Protein AF-A0A6P2DBD6-F1 (afdb_monomer_lite)

Secondary structure (DSSP, 8-state):
---TTT-PPPP-----SS-EEEEEE-TTSSEEEEEETTTTEEEEEETTT--EEEEEE-SSS------B-TTSS-B-

Sequence (76 aa):
MTDVKTGAQPVLVKEHTNTVMAANRSVDGARAVTAGGGNNEIIVWDTKDGAVVRKFQSASKSLWAVGWGKDGKSLA

Radius of gyration: 12.49 Å; chains: 1; bounding box: 26×27×30 Å

Structure (mmCIF, N/CA/C/O backbone):
data_AF-A0A6P2DBD6-F1
#
_entry.id   AF-A0A6P2DBD6-F1
#
loop_
_atom_site.group_PDB
_atom_site.id
_atom_site.type_symbol
_atom_site.label_atom_id
_atom_site.label_alt_id
_atom_site.label_comp_id
_atom_site.label_asym_id
_atom_site.label_entity_id
_atom_site.label_seq_id
_atom_site.pdbx_PDB_ins_code
_atom_site.Cartn_x
_atom_site.Cartn_y
_atom_site.Cartn_z
_atom_site.occupancy
_atom_site.B_iso_or_equiv
_atom_site.auth_seq_id
_atom_site.auth_comp_id
_atom_site.auth_asym_id
_atom_site.auth_atom_id
_atom_site.pdbx_PDB_model_num
ATOM 1 N N . MET A 1 1 ? -0.173 11.031 6.605 1.00 48.25 1 MET A N 1
ATOM 2 C CA . MET A 1 1 ? -1.646 11.126 6.695 1.00 48.25 1 MET A CA 1
ATOM 3 C C . MET A 1 1 ? -1.987 11.585 8.096 1.00 48.25 1 MET A C 1
ATOM 5 O O . MET A 1 1 ? -1.866 10.791 9.010 1.00 48.25 1 MET A O 1
ATOM 9 N N . THR A 1 2 ? -2.294 12.862 8.293 1.00 42.81 2 THR A N 1
ATOM 10 C CA . THR A 1 2 ? -2.720 13.368 9.605 1.00 42.81 2 THR A CA 1
ATOM 11 C C . THR A 1 2 ? -4.144 12.898 9.878 1.00 42.81 2 THR A C 1
ATOM 13 O O . THR A 1 2 ? -4.970 12.899 8.963 1.00 42.81 2 THR A O 1
ATOM 16 N N . ASP A 1 3 ? -4.441 12.497 11.112 1.00 47.12 3 ASP A N 1
ATOM 17 C CA . ASP A 1 3 ? -5.822 12.286 11.532 1.00 47.12 3 ASP A CA 1
ATOM 18 C C . ASP A 1 3 ? -6.537 13.648 11.533 1.00 47.12 3 ASP A C 1
ATOM 20 O O . ASP A 1 3 ? -6.251 14.522 12.354 1.00 47.12 3 ASP A O 1
ATOM 24 N N . VAL A 1 4 ? -7.430 13.855 10.560 1.00 57.53 4 VAL A N 1
ATOM 25 C CA . VAL A 1 4 ? -8.113 15.143 10.328 1.00 57.53 4 VAL A CA 1
ATOM 26 C C . VAL A 1 4 ? -9.058 15.510 11.488 1.00 57.53 4 VAL A C 1
ATOM 28 O O . VAL A 1 4 ? -9.511 16.646 11.564 1.00 57.53 4 VAL A O 1
ATOM 31 N N . LYS A 1 5 ? -9.348 14.588 12.419 1.00 53.72 5 LYS A N 1
ATOM 32 C CA . LYS A 1 5 ? -10.251 14.840 13.552 1.00 53.72 5 LYS A CA 1
ATOM 33 C C . LYS A 1 5 ? -9.531 15.226 14.841 1.00 53.72 5 LYS A C 1
ATOM 35 O O . LYS A 1 5 ? -10.118 15.935 15.649 1.00 53.72 5 LYS A O 1
ATOM 40 N N . THR A 1 6 ? -8.301 14.766 15.052 1.00 60.31 6 THR A N 1
ATOM 41 C CA . THR A 1 6 ? -7.610 14.911 16.348 1.00 60.31 6 THR A CA 1
ATOM 42 C C . THR A 1 6 ? -6.274 15.644 16.268 1.00 60.31 6 THR A C 1
ATOM 44 O O . THR A 1 6 ? -5.748 16.046 17.302 1.00 60.31 6 THR A O 1
ATOM 47 N N . GLY A 1 7 ? -5.706 15.833 15.071 1.00 49.56 7 GLY A N 1
ATOM 48 C CA . GLY A 1 7 ? -4.380 16.441 14.921 1.00 49.56 7 GLY A CA 1
ATOM 49 C C . GLY A 1 7 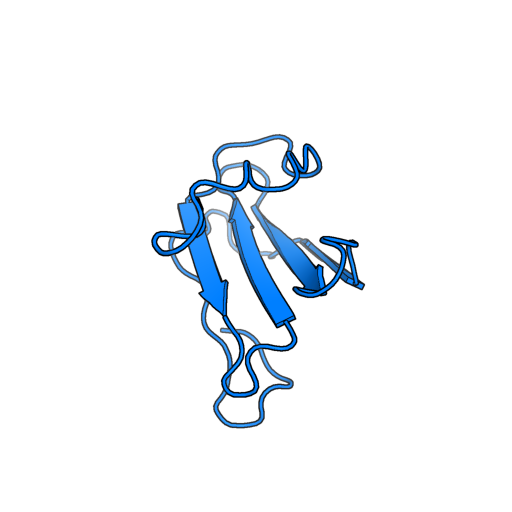? -3.241 15.571 15.467 1.00 49.56 7 GLY A C 1
ATOM 50 O O . GLY A 1 7 ? -2.107 16.042 15.564 1.00 49.56 7 GLY A O 1
ATOM 51 N N . ALA A 1 8 ? -3.517 14.307 15.810 1.00 57.28 8 ALA A N 1
ATOM 52 C CA . ALA A 1 8 ? -2.494 13.359 16.220 1.00 57.28 8 ALA A CA 1
ATOM 53 C C . ALA A 1 8 ? -1.475 13.179 15.085 1.00 57.28 8 ALA A C 1
ATOM 55 O O . ALA A 1 8 ? -1.838 12.948 13.923 1.00 57.28 8 ALA A O 1
ATOM 56 N N . GLN A 1 9 ? -0.191 13.320 15.420 1.00 57.62 9 GLN A N 1
ATOM 57 C CA . GLN A 1 9 ? 0.875 13.138 14.446 1.00 57.62 9 GLN A CA 1
ATOM 58 C C . GLN A 1 9 ? 0.926 11.663 14.031 1.00 57.62 9 GLN A C 1
ATOM 60 O O . GLN A 1 9 ? 1.012 10.792 14.900 1.00 57.62 9 GLN A O 1
ATOM 65 N N . PRO A 1 10 ? 0.862 11.357 12.726 1.00 63.31 10 PRO A N 1
ATOM 66 C CA . PRO A 1 10 ? 0.969 9.985 12.267 1.00 63.31 10 PRO A CA 1
ATOM 67 C C . PRO A 1 10 ? 2.341 9.412 12.603 1.00 63.31 10 PRO A C 1
ATOM 69 O O . PRO A 1 10 ? 3.352 10.115 12.540 1.00 63.31 10 PRO A O 1
ATOM 72 N N . VAL A 1 11 ? 2.368 8.114 12.901 1.00 61.41 11 VAL A N 1
ATOM 73 C CA . VAL A 1 11 ? 3.608 7.355 13.069 1.00 61.41 11 VAL A CA 1
ATOM 74 C C . VAL A 1 11 ? 4.465 7.541 11.816 1.00 61.41 11 VAL A C 1
ATOM 76 O O . VAL A 1 11 ? 4.024 7.284 10.693 1.00 61.41 11 VAL A O 1
ATOM 79 N N . LEU A 1 12 ? 5.686 8.042 12.007 1.00 62.22 12 LEU A N 1
ATOM 80 C CA . LEU A 1 12 ? 6.628 8.268 10.921 1.00 62.22 12 LEU A CA 1
ATOM 81 C C . LEU A 1 12 ? 7.318 6.944 10.590 1.00 62.22 12 LEU A C 1
ATOM 83 O O . LEU A 1 12 ? 8.242 6.535 11.291 1.00 62.22 12 LEU A O 1
ATOM 87 N N . VAL A 1 13 ? 6.874 6.275 9.527 1.00 64.19 13 VAL A N 1
ATOM 88 C CA . VAL A 1 13 ? 7.440 4.981 9.135 1.00 64.19 13 VAL A CA 1
ATOM 89 C C . VAL A 1 13 ? 8.407 5.152 7.964 1.00 64.19 13 VAL A C 1
ATOM 91 O O . VAL A 1 13 ? 8.017 5.597 6.887 1.00 64.19 13 VAL A O 1
ATOM 94 N N . LYS A 1 14 ? 9.690 4.836 8.190 1.00 68.50 14 LYS A N 1
ATOM 95 C CA . LYS A 1 14 ? 10.813 5.092 7.262 1.00 68.50 14 LYS A CA 1
ATOM 96 C C . LYS A 1 14 ? 11.258 3.851 6.474 1.00 68.50 14 LYS A C 1
ATOM 98 O O . LYS A 1 14 ? 12.444 3.672 6.230 1.00 68.50 14 LYS A O 1
ATOM 103 N N . GLU A 1 15 ? 10.334 2.971 6.106 1.00 78.69 15 GLU A N 1
ATOM 104 C CA . GLU A 1 15 ? 10.717 1.718 5.430 1.00 78.69 15 GLU A CA 1
ATOM 105 C C . GLU A 1 15 ? 10.864 1.859 3.916 1.00 78.69 15 GLU A C 1
ATOM 107 O O . GLU A 1 15 ? 11.589 1.076 3.314 1.00 78.69 15 GLU A O 1
ATOM 112 N N . HIS A 1 16 ? 10.195 2.838 3.296 1.00 79.75 16 HIS A N 1
ATOM 113 C CA . HIS A 1 16 ? 10.430 3.147 1.885 1.00 79.75 16 HIS A CA 1
ATOM 114 C C . HIS A 1 16 ? 11.771 3.851 1.740 1.00 79.75 16 HIS A C 1
ATOM 116 O O . HIS A 1 16 ? 12.012 4.887 2.360 1.00 79.75 16 HIS A O 1
ATOM 122 N N . THR A 1 17 ? 12.629 3.295 0.891 1.00 79.25 17 THR A N 1
ATOM 123 C CA . THR A 1 17 ? 13.952 3.862 0.587 1.00 79.25 17 THR A CA 1
ATOM 124 C C . THR A 1 17 ? 13.913 4.844 -0.587 1.00 79.25 17 THR A C 1
ATOM 126 O O . THR A 1 17 ? 14.938 5.379 -1.005 1.00 79.25 17 THR A O 1
ATOM 129 N N . ASN A 1 18 ? 12.718 5.088 -1.125 1.00 79.12 18 ASN A N 1
ATOM 130 C CA . ASN A 1 18 ? 12.453 5.835 -2.344 1.00 79.12 18 ASN A CA 1
ATOM 131 C C . ASN A 1 18 ? 11.186 6.701 -2.228 1.00 79.12 18 ASN A C 1
ATOM 133 O O . ASN A 1 18 ? 10.526 6.779 -1.189 1.00 79.12 18 ASN A O 1
ATOM 137 N N . THR A 1 19 ? 10.833 7.372 -3.326 1.00 85.88 19 THR A N 1
ATOM 138 C CA . THR A 1 19 ? 9.592 8.142 -3.411 1.00 85.88 19 THR A CA 1
ATOM 139 C C . THR A 1 19 ? 8.383 7.213 -3.462 1.00 85.88 19 THR A C 1
ATOM 141 O O . THR A 1 19 ? 8.219 6.441 -4.409 1.00 85.88 19 THR A O 1
ATOM 144 N N . VAL A 1 20 ? 7.489 7.356 -2.485 1.00 87.94 20 VAL A N 1
ATOM 145 C CA . VAL A 1 20 ? 6.167 6.722 -2.501 1.00 87.94 20 VAL A CA 1
ATOM 146 C C . VAL A 1 20 ? 5.305 7.396 -3.570 1.00 87.94 20 VAL A C 1
ATOM 148 O O . VAL A 1 20 ? 5.047 8.595 -3.496 1.00 87.94 20 VAL A O 1
ATOM 151 N N . MET A 1 21 ? 4.870 6.626 -4.565 1.00 89.88 21 MET A N 1
ATOM 152 C CA . MET A 1 21 ? 4.047 7.094 -5.687 1.00 89.88 21 MET A CA 1
ATOM 153 C C . MET A 1 21 ? 2.554 6.878 -5.441 1.00 89.88 21 MET A C 1
ATOM 155 O O . MET A 1 21 ? 1.732 7.652 -5.921 1.00 89.88 21 MET A O 1
ATOM 159 N N . ALA A 1 22 ? 2.196 5.841 -4.682 1.00 88.62 22 ALA A N 1
ATOM 160 C CA . ALA A 1 22 ? 0.805 5.495 -4.431 1.00 88.62 22 ALA A CA 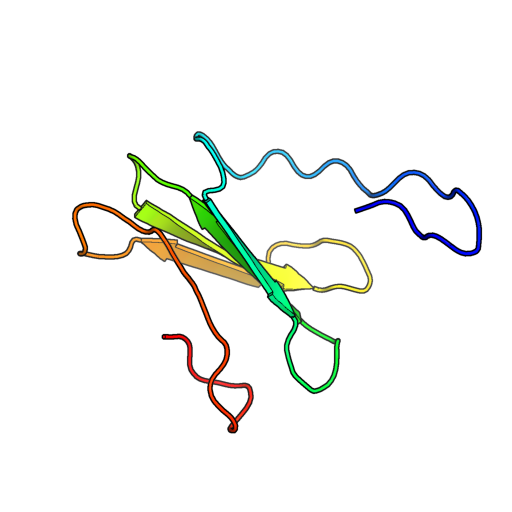1
ATOM 161 C C . ALA A 1 22 ? 0.590 4.958 -3.016 1.00 88.62 22 ALA A C 1
ATOM 163 O O . ALA A 1 22 ? 1.466 4.323 -2.425 1.00 88.62 22 ALA A O 1
ATOM 164 N N . ALA A 1 23 ? -0.608 5.200 -2.489 1.00 91.38 23 ALA A N 1
ATOM 165 C CA . ALA A 1 23 ? -1.063 4.693 -1.204 1.00 91.38 23 ALA A CA 1
ATOM 166 C C . ALA A 1 23 ? -2.558 4.368 -1.274 1.00 91.38 23 ALA A C 1
ATOM 168 O O . ALA A 1 23 ? -3.334 5.138 -1.839 1.00 91.38 23 ALA A O 1
ATOM 169 N N . ASN A 1 24 ? -2.965 3.246 -0.687 1.00 93.19 24 ASN A N 1
ATOM 170 C CA . ASN A 1 24 ? -4.363 2.832 -0.644 1.00 93.19 24 ASN A CA 1
ATOM 171 C C . ASN A 1 24 ? -4.678 2.058 0.643 1.00 93.19 24 ASN A C 1
ATOM 173 O O . ASN A 1 24 ? -3.775 1.547 1.305 1.00 93.19 24 ASN A O 1
ATOM 177 N N . ARG A 1 25 ? -5.955 1.949 1.010 1.00 91.19 25 ARG A N 1
ATOM 178 C CA . ARG A 1 25 ? -6.396 1.237 2.219 1.00 91.19 25 ARG A CA 1
ATOM 179 C C . ARG A 1 25 ? -7.314 0.078 1.847 1.00 91.19 25 ARG A C 1
ATOM 181 O O . ARG A 1 25 ? -8.081 0.189 0.894 1.00 91.19 25 ARG A O 1
ATOM 188 N N . SER A 1 26 ? -7.221 -1.030 2.575 1.00 90.12 26 SER A N 1
ATOM 189 C CA . SER A 1 26 ? -8.138 -2.155 2.408 1.00 90.12 26 SER A CA 1
ATOM 190 C C . SER A 1 26 ? -9.566 -1.730 2.753 1.00 90.12 26 SER A C 1
ATOM 192 O O . SER A 1 26 ? -9.787 -0.766 3.495 1.00 90.12 26 SER A O 1
ATOM 194 N N . VAL A 1 27 ? -10.545 -2.463 2.219 1.00 87.25 27 VAL A N 1
ATOM 195 C CA . VAL A 1 27 ? -11.977 -2.173 2.417 1.00 87.25 27 VAL A CA 1
ATOM 196 C C . VAL A 1 27 ? -12.362 -2.221 3.898 1.00 87.25 27 VAL A C 1
ATOM 198 O O . VAL A 1 27 ? -13.100 -1.360 4.367 1.00 87.25 27 VAL A O 1
ATOM 201 N N . ASP A 1 28 ? -11.817 -3.181 4.648 1.00 88.06 28 ASP A N 1
ATOM 202 C CA . ASP A 1 28 ? -12.016 -3.308 6.098 1.00 88.06 28 ASP A CA 1
ATOM 203 C C . ASP A 1 28 ? -11.241 -2.260 6.922 1.00 88.06 28 ASP A C 1
ATOM 205 O O . ASP A 1 28 ? -11.424 -2.156 8.133 1.00 88.06 28 ASP A O 1
ATOM 209 N N . GLY A 1 29 ? -10.367 -1.479 6.281 1.00 88.31 29 GLY A N 1
ATOM 210 C CA . GLY A 1 29 ? -9.529 -0.473 6.919 1.00 88.31 29 GLY A CA 1
ATOM 211 C C . GLY A 1 29 ? -8.387 -1.021 7.778 1.00 88.31 29 GLY A C 1
ATOM 212 O O . GLY A 1 29 ? -7.625 -0.213 8.307 1.00 88.31 29 GLY A O 1
ATOM 213 N N . ALA A 1 30 ? -8.233 -2.342 7.910 1.00 90.94 30 ALA A N 1
ATOM 214 C CA . ALA A 1 30 ? -7.227 -2.969 8.771 1.00 90.94 30 ALA A CA 1
ATOM 215 C C . ALA A 1 30 ? -5.814 -2.940 8.169 1.00 90.94 30 ALA A C 1
ATOM 217 O O . ALA A 1 30 ? -4.819 -3.075 8.883 1.00 90.94 30 ALA A O 1
ATOM 218 N N . ARG A 1 31 ? -5.717 -2.774 6.846 1.00 92.56 31 ARG A N 1
ATOM 219 C CA . ARG A 1 31 ? -4.453 -2.732 6.118 1.00 92.56 31 ARG A CA 1
ATOM 220 C C . ARG A 1 31 ? -4.340 -1.469 5.284 1.00 92.56 31 ARG A C 1
ATOM 222 O O . ARG A 1 31 ? -5.304 -1.003 4.679 1.00 92.56 31 ARG A O 1
ATOM 229 N N . ALA A 1 32 ? -3.130 -0.942 5.198 1.00 92.06 32 ALA A N 1
ATOM 230 C CA . ALA A 1 32 ? -2.764 0.026 4.175 1.00 92.06 32 ALA A CA 1
ATOM 231 C C . ALA A 1 32 ? -1.723 -0.594 3.249 1.00 92.06 32 ALA A C 1
ATOM 233 O O . ALA A 1 32 ? -0.996 -1.501 3.640 1.00 92.06 32 ALA A O 1
ATOM 234 N N . VAL A 1 33 ? -1.652 -0.114 2.017 1.00 92.44 33 VAL A N 1
ATOM 235 C CA . VAL A 1 33 ? -0.608 -0.471 1.063 1.00 92.44 33 VAL A CA 1
ATOM 236 C C . VAL A 1 33 ? 0.008 0.805 0.522 1.00 92.44 33 VAL A C 1
ATOM 238 O O . VAL A 1 33 ? -0.699 1.777 0.258 1.00 92.44 33 VAL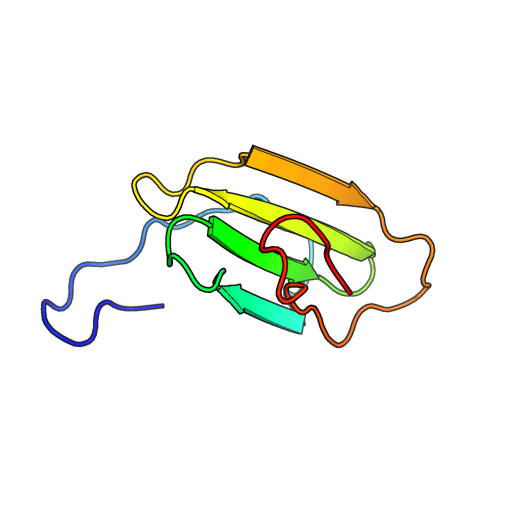 A O 1
ATOM 241 N N . THR A 1 34 ? 1.322 0.812 0.370 1.00 92.00 34 THR A N 1
ATOM 242 C CA . THR A 1 34 ? 2.052 1.891 -0.290 1.00 92.00 34 THR A CA 1
ATOM 243 C C . THR A 1 34 ? 2.998 1.307 -1.324 1.00 92.00 34 THR A C 1
ATOM 245 O O . THR A 1 34 ? 3.578 0.246 -1.104 1.00 92.00 34 THR A O 1
ATOM 248 N N . ALA A 1 35 ? 3.143 1.991 -2.453 1.00 90.31 35 ALA A N 1
ATOM 249 C CA . ALA A 1 35 ? 4.024 1.594 -3.542 1.00 90.31 35 ALA A CA 1
ATOM 250 C C . ALA A 1 35 ? 4.983 2.736 -3.884 1.00 90.31 35 ALA A C 1
ATOM 252 O O . ALA A 1 35 ? 4.557 3.888 -4.014 1.00 90.31 35 ALA A O 1
ATOM 253 N N . GLY A 1 36 ? 6.268 2.415 -4.010 1.00 82.62 36 GLY A N 1
ATOM 254 C CA . GLY A 1 36 ? 7.348 3.370 -4.234 1.00 82.62 36 GLY A CA 1
ATOM 255 C C . GLY A 1 36 ? 8.080 3.139 -5.553 1.00 82.62 36 GLY A C 1
ATOM 256 O O . GLY A 1 36 ? 8.431 2.008 -5.898 1.00 82.62 36 GLY A O 1
ATOM 257 N N . GLY A 1 37 ? 8.333 4.224 -6.285 1.00 71.00 37 GLY A N 1
ATOM 258 C CA . GLY A 1 37 ? 8.961 4.213 -7.609 1.00 71.00 37 GLY A CA 1
ATOM 259 C C . GLY A 1 37 ? 10.494 4.156 -7.570 1.00 71.00 37 GLY A C 1
ATOM 260 O O . GLY A 1 37 ? 11.125 4.579 -6.607 1.00 71.00 37 GLY A O 1
ATOM 261 N N . GLY A 1 38 ? 11.117 3.618 -8.618 1.00 70.50 38 GLY A N 1
ATOM 262 C CA . GLY A 1 38 ? 12.575 3.453 -8.737 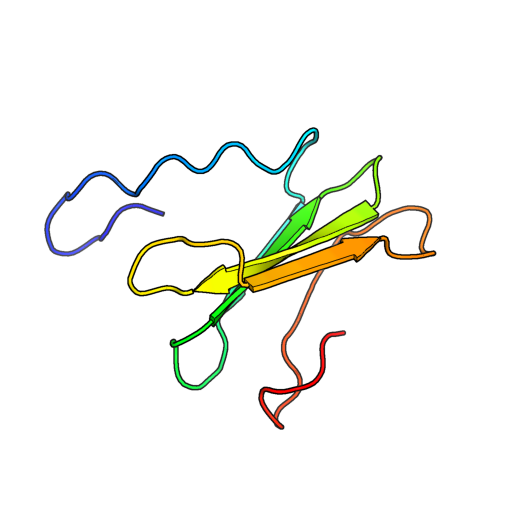1.00 70.50 38 GLY A CA 1
ATOM 263 C C . GLY A 1 38 ? 13.066 2.100 -8.216 1.00 70.50 38 GLY A C 1
ATOM 264 O O . GLY A 1 38 ? 13.698 1.360 -8.963 1.00 70.50 38 GLY A O 1
ATOM 265 N N . ASN A 1 39 ? 12.681 1.738 -6.987 1.00 80.62 39 ASN A N 1
ATOM 266 C CA . ASN A 1 39 ? 12.995 0.434 -6.380 1.00 80.62 39 ASN A CA 1
ATOM 267 C C . ASN A 1 39 ? 11.826 -0.562 -6.463 1.00 80.62 39 ASN A C 1
ATOM 269 O O . ASN A 1 39 ? 11.997 -1.738 -6.158 1.00 80.62 39 ASN A O 1
ATOM 273 N N . ASN A 1 40 ? 10.650 -0.114 -6.914 1.00 85.12 40 ASN A N 1
ATOM 274 C CA . ASN A 1 40 ? 9.456 -0.940 -7.131 1.00 85.12 40 ASN A CA 1
ATOM 275 C C . ASN A 1 40 ? 9.012 -1.694 -5.866 1.00 85.12 40 ASN A C 1
ATOM 277 O O . ASN A 1 40 ? 8.558 -2.838 -5.924 1.00 85.12 40 ASN A O 1
ATOM 281 N N . GLU A 1 41 ? 9.157 -1.036 -4.718 1.00 89.56 41 GLU A N 1
ATOM 282 C CA . GLU A 1 41 ? 8.788 -1.567 -3.410 1.00 89.56 41 GLU A CA 1
ATOM 283 C C . GLU A 1 41 ? 7.285 -1.395 -3.186 1.00 89.56 41 GLU A C 1
ATOM 285 O O . GLU A 1 41 ? 6.735 -0.309 -3.374 1.00 89.56 41 GLU A O 1
ATOM 290 N N . ILE A 1 42 ? 6.616 -2.458 -2.747 1.00 91.75 42 ILE A N 1
ATOM 291 C CA . ILE A 1 42 ? 5.231 -2.429 -2.277 1.00 91.75 42 ILE A CA 1
ATOM 292 C C . ILE A 1 42 ? 5.239 -2.894 -0.828 1.00 91.75 42 ILE A C 1
ATOM 294 O O . ILE A 1 42 ? 5.713 -3.986 -0.524 1.00 91.75 42 ILE A O 1
ATOM 298 N N . ILE A 1 43 ? 4.702 -2.085 0.077 1.00 91.75 43 ILE A N 1
ATOM 299 C CA . ILE A 1 43 ? 4.667 -2.390 1.507 1.00 91.75 43 ILE A CA 1
ATOM 300 C C . ILE A 1 43 ? 3.220 -2.407 1.974 1.00 91.75 43 ILE A C 1
ATOM 302 O O . ILE A 1 43 ? 2.458 -1.484 1.689 1.00 91.75 43 ILE A O 1
ATOM 306 N N . VAL A 1 44 ? 2.850 -3.460 2.699 1.00 92.56 44 VAL A N 1
ATOM 307 C CA . VAL A 1 44 ? 1.563 -3.593 3.382 1.00 92.56 44 VAL A CA 1
ATOM 308 C C . VAL A 1 44 ? 1.765 -3.348 4.867 1.00 92.56 44 VAL A C 1
ATOM 310 O O . VAL A 1 44 ? 2.656 -3.929 5.486 1.00 92.56 44 VAL A O 1
ATOM 313 N N . TRP A 1 45 ? 0.892 -2.526 5.429 1.00 92.00 45 TRP A N 1
ATOM 314 C CA . TRP A 1 45 ? 0.947 -2.022 6.792 1.00 92.00 45 TRP A CA 1
ATOM 315 C C . TRP A 1 45 ? -0.269 -2.476 7.584 1.00 92.00 45 TRP A C 1
ATOM 317 O O . TRP A 1 45 ? -1.364 -2.587 7.028 1.00 92.00 45 TRP A O 1
ATOM 327 N N . ASP A 1 46 ? -0.093 -2.691 8.880 1.00 91.44 46 ASP A N 1
ATOM 328 C CA . ASP A 1 46 ? -1.186 -2.709 9.841 1.00 91.44 46 ASP A CA 1
ATOM 329 C C . ASP A 1 46 ? -1.552 -1.265 10.190 1.00 91.44 46 ASP A C 1
ATOM 331 O O . ASP A 1 46 ? -0.685 -0.443 10.483 1.00 91.44 46 ASP A O 1
ATOM 335 N N . THR A 1 47 ? -2.834 -0.917 10.095 1.00 87.94 47 THR A N 1
ATOM 336 C CA . THR A 1 47 ? -3.279 0.458 10.351 1.00 87.94 47 THR A CA 1
ATOM 337 C C . THR A 1 47 ? -3.411 0.784 11.834 1.00 87.94 47 THR A C 1
ATOM 339 O O . THR A 1 47 ? -3.515 1.965 12.164 1.00 87.94 47 THR A O 1
ATOM 342 N N . LYS A 1 48 ? -3.409 -0.216 12.727 1.00 88.12 48 LYS A N 1
ATOM 343 C CA . LYS A 1 48 ? -3.528 0.003 14.174 1.00 88.12 48 LYS A CA 1
ATOM 344 C C . LYS A 1 48 ? -2.239 0.530 14.781 1.00 88.12 48 LYS A C 1
ATOM 346 O O . LYS A 1 48 ? -2.293 1.443 15.598 1.00 88.12 48 LYS A O 1
ATOM 351 N N . ASP A 1 49 ? -1.108 -0.056 14.409 1.00 84.94 49 ASP A N 1
ATOM 352 C CA . ASP A 1 49 ? 0.200 0.238 15.005 1.00 84.94 49 ASP A CA 1
ATOM 353 C C . ASP A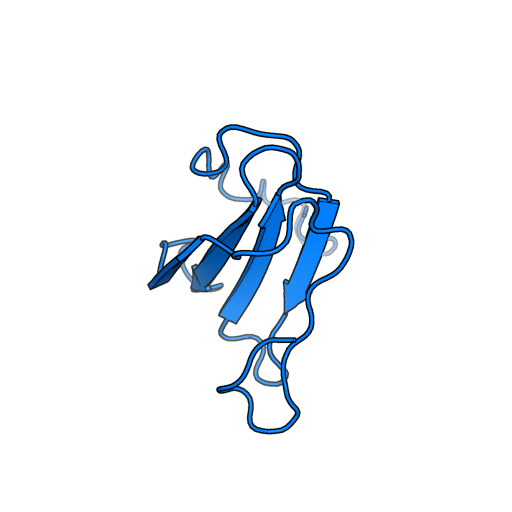 1 49 ? 1.240 0.731 13.985 1.00 84.94 49 ASP A C 1
ATOM 355 O O . ASP A 1 49 ? 2.322 1.170 14.371 1.00 84.94 49 ASP A O 1
ATOM 359 N N . GLY A 1 50 ? 0.915 0.714 12.688 1.00 85.62 50 GLY A N 1
ATOM 360 C CA . GLY A 1 50 ? 1.838 1.101 11.624 1.00 85.62 50 GLY A CA 1
ATOM 361 C C . GLY A 1 50 ? 2.905 0.047 11.323 1.00 85.62 50 GLY A C 1
ATOM 362 O O . GLY A 1 50 ? 3.870 0.355 10.621 1.00 85.62 50 GLY A O 1
ATOM 363 N N . ALA A 1 5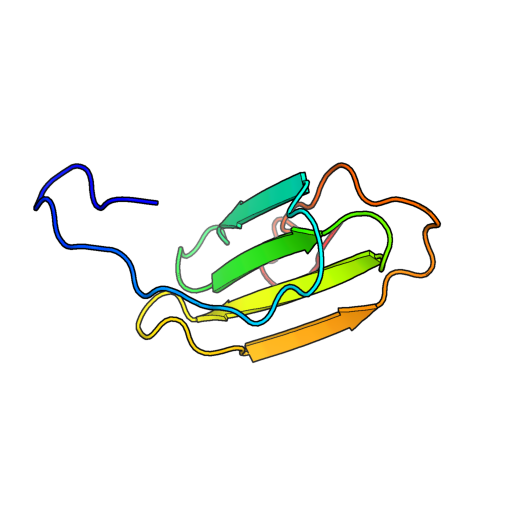1 ? 2.765 -1.182 11.830 1.00 88.94 51 ALA A N 1
ATOM 364 C CA . ALA A 1 51 ? 3.733 -2.245 11.602 1.00 88.94 51 ALA A CA 1
ATOM 365 C C . ALA A 1 51 ? 3.740 -2.706 10.139 1.00 88.94 51 ALA A C 1
ATOM 367 O O . ALA A 1 51 ? 2.706 -2.774 9.467 1.00 88.94 51 ALA A O 1
ATOM 368 N N . VAL A 1 52 ? 4.920 -3.086 9.643 1.00 91.44 52 VAL A N 1
ATOM 369 C CA . VAL A 1 52 ? 5.048 -3.736 8.337 1.00 91.44 52 VAL A CA 1
ATOM 370 C C . VAL A 1 52 ? 4.541 -5.167 8.437 1.00 91.44 52 VAL A C 1
ATOM 372 O O . VAL A 1 52 ? 5.094 -5.992 9.157 1.00 91.44 52 VAL A O 1
ATOM 375 N N . VAL A 1 53 ? 3.519 -5.476 7.651 1.00 92.94 53 VAL A N 1
ATOM 376 C CA . VAL A 1 53 ? 2.933 -6.816 7.550 1.00 92.94 53 VAL A CA 1
ATOM 377 C C . VAL A 1 53 ? 3.661 -7.617 6.488 1.00 92.94 53 VAL A C 1
ATOM 379 O O . VAL A 1 53 ? 3.968 -8.789 6.688 1.00 92.94 53 VAL A O 1
ATOM 382 N N . ARG A 1 54 ? 3.910 -6.987 5.334 1.00 91.62 54 ARG A N 1
ATOM 383 C CA . ARG A 1 54 ? 4.636 -7.581 4.210 1.00 91.62 54 ARG A CA 1
ATOM 384 C C . ARG A 1 54 ? 5.330 -6.524 3.368 1.00 91.62 54 ARG A C 1
ATOM 386 O O . ARG A 1 54 ? 4.839 -5.406 3.236 1.00 91.62 54 ARG A O 1
ATOM 393 N N . LYS A 1 55 ? 6.428 -6.936 2.740 1.00 90.88 55 LYS A N 1
ATOM 394 C CA . LYS A 1 55 ? 7.120 -6.200 1.684 1.00 90.88 55 LYS A CA 1
ATOM 395 C C . LYS A 1 55 ? 7.173 -7.067 0.436 1.00 90.88 55 LYS A C 1
ATOM 397 O O . LYS A 1 55 ? 7.408 -8.271 0.530 1.00 90.88 55 LYS A O 1
ATOM 402 N N . PHE A 1 56 ? 6.965 -6.449 -0.712 1.00 87.88 56 PHE A N 1
ATOM 403 C CA . PHE A 1 56 ? 7.070 -7.072 -2.018 1.00 87.88 56 PHE A CA 1
ATOM 404 C C . PHE A 1 56 ? 7.950 -6.209 -2.908 1.00 87.88 56 PHE A C 1
ATOM 406 O O . PHE A 1 56 ? 7.941 -4.982 -2.805 1.00 87.88 56 PHE A O 1
ATOM 413 N N . GLN A 1 57 ? 8.652 -6.864 -3.823 1.00 87.88 57 GLN A N 1
ATOM 414 C CA . GLN A 1 57 ? 9.304 -6.202 -4.938 1.00 87.88 57 GLN A CA 1
ATOM 415 C C . GLN A 1 57 ? 8.483 -6.496 -6.187 1.00 87.88 57 GLN A C 1
ATOM 417 O O . GLN A 1 57 ? 8.287 -7.658 -6.545 1.00 87.88 57 GLN A O 1
ATOM 422 N N . SER A 1 58 ? 7.967 -5.458 -6.834 1.00 82.12 58 SER A N 1
ATOM 423 C CA . SER A 1 58 ? 7.326 -5.633 -8.129 1.00 82.12 58 SER A CA 1
ATOM 424 C C . SER A 1 58 ? 8.383 -5.851 -9.206 1.00 82.12 58 SER A C 1
ATOM 426 O O . SER A 1 58 ? 9.422 -5.194 -9.222 1.00 82.12 58 SER A O 1
ATOM 428 N N . ALA A 1 59 ? 8.085 -6.752 -10.141 1.00 80.38 59 ALA A N 1
ATOM 429 C CA . ALA A 1 59 ? 8.886 -6.941 -11.347 1.00 80.38 59 ALA A CA 1
ATOM 430 C C . ALA A 1 59 ? 8.696 -5.801 -12.368 1.00 80.38 59 ALA A C 1
ATOM 432 O O . ALA A 1 59 ? 9.449 -5.708 -13.339 1.00 80.38 59 ALA A O 1
ATOM 433 N N . SER A 1 60 ? 7.690 -4.938 -12.177 1.00 77.69 60 SER A N 1
ATOM 434 C CA . SER A 1 60 ? 7.485 -3.767 -13.028 1.00 77.69 60 SER A CA 1
ATOM 435 C C . SER A 1 60 ? 8.624 -2.774 -12.831 1.00 77.69 60 SER A C 1
ATOM 437 O O . SER A 1 60 ? 9.018 -2.521 -11.702 1.00 77.69 60 SER A O 1
ATOM 439 N N . LYS A 1 61 ? 9.122 -2.165 -13.913 1.00 72.69 61 LYS A N 1
ATOM 440 C CA . LYS A 1 61 ? 10.209 -1.168 -13.851 1.00 72.69 61 LYS A CA 1
ATOM 441 C C . LYS A 1 61 ? 9.789 0.151 -13.192 1.00 72.69 61 LYS A C 1
ATOM 443 O O . LYS A 1 61 ? 10.646 0.965 -12.856 1.00 72.69 61 LYS A O 1
ATOM 448 N N . SER A 1 62 ? 8.488 0.397 -13.067 1.00 76.44 62 SER A N 1
ATOM 449 C CA . SER A 1 62 ? 7.938 1.554 -12.365 1.00 76.44 62 SER A CA 1
ATOM 450 C C . SER A 1 62 ? 6.544 1.248 -11.838 1.00 76.44 62 SER A C 1
ATOM 452 O O . SER A 1 62 ? 5.742 0.578 -12.494 1.00 76.44 62 SER A O 1
ATOM 454 N N . LEU A 1 63 ? 6.278 1.747 -10.634 1.00 83.31 63 LEU A N 1
ATOM 455 C CA . LEU A 1 63 ? 4.997 1.650 -9.952 1.00 83.31 63 LEU A CA 1
ATOM 456 C C . LEU A 1 63 ? 4.405 3.047 -9.810 1.00 83.31 63 LEU A C 1
ATOM 458 O O . LEU A 1 63 ? 4.966 3.891 -9.115 1.00 83.31 63 LEU A O 1
ATOM 462 N N . TRP A 1 64 ? 3.265 3.271 -10.459 1.00 85.62 64 TRP A N 1
ATOM 463 C CA . TRP A 1 64 ? 2.528 4.537 -10.389 1.00 85.62 64 TRP A CA 1
ATOM 464 C C . TRP A 1 64 ? 1.248 4.433 -9.563 1.00 85.62 64 TRP A C 1
ATOM 466 O O . TRP A 1 64 ? 0.740 5.439 -9.084 1.00 85.62 64 TRP A O 1
ATOM 476 N N . ALA A 1 65 ? 0.721 3.221 -9.402 1.00 87.06 65 ALA A N 1
ATOM 477 C CA . ALA A 1 65 ? -0.527 2.956 -8.710 1.00 87.06 65 ALA A CA 1
ATOM 478 C C . ALA A 1 65 ? -0.441 1.626 -7.960 1.00 87.06 65 ALA A C 1
ATOM 480 O O . ALA A 1 65 ? 0.337 0.746 -8.327 1.00 87.06 65 ALA A O 1
ATOM 481 N N . VAL A 1 66 ? -1.247 1.511 -6.907 1.00 89.06 66 VAL A N 1
ATOM 482 C CA . VAL A 1 66 ? -1.524 0.247 -6.229 1.00 89.06 66 VAL A CA 1
ATOM 483 C C . VAL A 1 66 ? -2.961 0.259 -5.712 1.00 89.06 66 VAL A C 1
ATOM 485 O O . VAL A 1 66 ? -3.454 1.272 -5.200 1.00 89.06 66 VAL A O 1
ATOM 488 N N . GLY A 1 67 ? -3.648 -0.866 -5.856 1.00 89.31 67 GLY A N 1
ATOM 489 C CA . GLY A 1 67 ? -5.026 -1.062 -5.435 1.00 89.31 67 GLY A CA 1
ATOM 490 C C . GLY A 1 67 ? -5.223 -2.385 -4.712 1.00 89.31 67 GLY A C 1
ATOM 491 O O . GLY A 1 67 ? -4.517 -3.362 -4.946 1.00 89.31 67 GLY A O 1
ATOM 492 N N . TRP A 1 68 ? -6.218 -2.414 -3.828 1.00 90.44 68 TRP A N 1
ATOM 493 C CA . TRP A 1 68 ? -6.701 -3.655 -3.234 1.00 90.44 68 TRP A CA 1
ATOM 494 C C . TRP A 1 68 ? -7.742 -4.302 -4.144 1.00 90.44 68 TRP A C 1
ATOM 496 O O . TRP A 1 68 ? -8.655 -3.638 -4.639 1.00 90.44 68 TRP A O 1
ATOM 506 N N . GLY A 1 69 ? -7.635 -5.617 -4.315 1.00 88.06 69 GLY A N 1
ATOM 507 C CA . GLY A 1 69 ? -8.713 -6.431 -4.854 1.00 88.06 69 GLY A CA 1
ATOM 508 C C . GLY A 1 69 ? -9.944 -6.371 -3.948 1.00 88.06 69 GLY A C 1
ATOM 509 O O . GLY A 1 69 ? -9.845 -6.164 -2.737 1.00 88.06 69 GLY A O 1
ATOM 510 N N . LYS A 1 70 ? -11.131 -6.591 -4.526 1.00 83.19 70 LYS A N 1
ATOM 511 C CA . LYS A 1 70 ? -12.391 -6.644 -3.758 1.00 83.19 70 LYS A CA 1
ATOM 512 C C . LYS A 1 70 ? -12.409 -7.756 -2.704 1.00 83.19 70 LYS A C 1
ATOM 514 O O . LYS A 1 70 ? -13.181 -7.679 -1.757 1.00 83.19 70 LYS A O 1
ATOM 519 N N . ASP A 1 71 ? -11.569 -8.771 -2.873 1.00 84.62 71 ASP A N 1
ATOM 520 C CA . ASP A 1 71 ? -11.373 -9.863 -1.920 1.00 84.62 71 ASP A CA 1
ATOM 521 C C . ASP A 1 71 ? -10.591 -9.451 -0.657 1.00 84.62 71 ASP A C 1
ATOM 523 O O . ASP A 1 71 ? -10.522 -10.231 0.292 1.00 84.62 71 ASP A O 1
ATOM 527 N N . GLY A 1 72 ? -9.981 -8.257 -0.642 1.00 79.69 72 GLY A N 1
ATOM 528 C CA . GLY A 1 72 ? -9.138 -7.758 0.448 1.00 79.69 72 GLY A CA 1
ATOM 529 C C . GLY A 1 72 ? -7.828 -8.531 0.635 1.00 79.69 72 GLY A C 1
ATOM 530 O O . GLY A 1 72 ? -7.120 -8.312 1.616 1.00 79.69 72 GLY A O 1
ATOM 531 N N . LYS A 1 73 ? -7.507 -9.449 -0.280 1.00 81.56 73 LYS A N 1
ATOM 532 C CA . LYS A 1 73 ? -6.354 -10.359 -0.188 1.00 81.56 73 LYS A CA 1
ATOM 533 C C . LYS A 1 73 ? -5.392 -10.198 -1.357 1.00 81.56 73 LYS A C 1
ATOM 535 O O . LYS A 1 73 ? -4.223 -10.554 -1.219 1.00 81.56 73 LYS A O 1
ATOM 540 N N . SER A 1 74 ? -5.875 -9.646 -2.465 1.00 86.31 74 SER A N 1
ATOM 541 C CA . SER A 1 74 ? -5.104 -9.419 -3.681 1.00 86.31 74 SER A CA 1
ATOM 542 C C . SER A 1 74 ? -4.698 -7.949 -3.821 1.00 86.31 74 SER A C 1
ATOM 544 O O . SER A 1 74 ? -5.403 -7.053 -3.352 1.00 86.31 74 SER A O 1
ATOM 546 N N . LEU A 1 75 ? -3.569 -7.703 -4.489 1.00 86.12 75 LEU A N 1
ATOM 547 C CA . LEU A 1 75 ? -3.079 -6.372 -4.862 1.00 86.12 75 LEU A CA 1
ATOM 548 C C . LEU A 1 75 ? -2.967 -6.274 -6.389 1.00 86.12 75 LEU A C 1
ATOM 550 O O . LEU A 1 75 ? -2.633 -7.270 -7.033 1.00 86.12 75 LEU A O 1
ATOM 554 N N . ALA A 1 76 ? -3.237 -5.090 -6.940 1.00 82.88 76 ALA A N 1
ATOM 555 C CA . ALA A 1 76 ? -3.118 -4.759 -8.362 1.00 82.88 76 ALA A CA 1
ATOM 556 C C . ALA A 1 76 ? -2.361 -3.443 -8.563 1.00 82.88 76 ALA A C 1
ATOM 558 O O . ALA A 1 76 ? -2.487 -2.563 -7.680 1.00 82.88 76 ALA A O 1
#

InterPro domains:
  IPR001680 WD40 repeat [PS50082] (13-55)
  IPR011044 Quinoprotein amine dehydrogenase, beta chain-like [SSF50969] (3-76)
  IPR015943 WD40/YVTN repeat-like-containing domain superfamily [G3DSA:2.130.10.10] (1-76)
  IPR019775 WD40 repeat, conserved site [PS00678] (33-47)

pLDDT: mean 80.87, std 12.91, range [42.81, 93.19]

Foldseek 3Di:
DAPPPPRDDDDDDDPDPAAWQEKDAFPVRQKIWIAGFQQRKIFIAGPVPRDTPDIDHDPDNTDNYKDADPVSPDID

Organism: NCBI:txid1210884